Protein AF-A0A7S1BZD5-F1 (afdb_monomer)

pLDDT: mean 70.76, std 26.52, range [27.83, 98.38]

Foldseek 3Di:
DPPQFWKFFFFDPCCCVPQVKGWPPGTHGSPDPDDDDTHIDGPHPDDDDDDPPDDGTDIDGHDDFDWDKDWDQDDDDDPCRPPDDCSVPDPDPPDPPPPPDDDDPPPPPPPPPPPPPDPPPPPSPGDIDTHGDDDPDPDDPDDPDDPPPPDDDDDDDDDDDDDD

Solvent-accessible surface area (backbone atoms only — not comparable to full-atom values): 11644 Å² total; per-residue (Å²): 90,74,97,68,19,32,39,34,44,38,60,40,66,68,48,31,74,77,50,37,36,44,53,44,83,35,75,40,59,48,82,66,81,73,85,90,76,83,47,74,44,74,77,40,96,65,89,81,88,83,56,95,89,61,86,76,58,43,82,40,81,41,82,76,77,69,48,55,83,38,84,36,92,72,80,84,91,54,98,59,65,94,63,55,96,64,73,82,56,80,81,73,74,81,71,79,77,75,82,71,91,68,90,68,86,74,78,84,78,68,78,77,72,71,80,77,81,64,78,82,74,77,63,84,71,72,40,73,47,72,51,65,55,86,72,84,73,78,84,74,74,80,78,79,86,77,78,81,78,89,68,93,77,89,75,90,82,87,82,90,84,91,86,135

Structure (mmCIF, N/CA/C/O backbone):
data_AF-A0A7S1BZD5-F1
#
_entry.id   AF-A0A7S1BZD5-F1
#
loop_
_atom_site.group_PDB
_atom_site.id
_atom_site.type_symbol
_atom_site.label_atom_id
_atom_site.label_alt_id
_atom_site.label_comp_id
_atom_site.label_asym_id
_atom_site.label_entity_id
_atom_site.label_seq_id
_atom_site.pdbx_PDB_ins_code
_atom_site.Cartn_x
_atom_site.Cartn_y
_atom_site.Cartn_z
_atom_site.occupancy
_atom_site.B_iso_or_equiv
_atom_site.auth_seq_id
_atom_site.auth_comp_id
_atom_site.auth_asym_id
_atom_site.auth_atom_id
_atom_site.pdbx_PDB_model_num
ATOM 1 N N . PHE A 1 1 ? -11.129 -0.869 -13.709 1.00 78.12 1 PHE A N 1
ATOM 2 C CA . PHE A 1 1 ? -10.379 0.399 -13.608 1.00 78.12 1 PHE A CA 1
ATOM 3 C C . PHE A 1 1 ? -10.194 0.994 -15.004 1.00 78.12 1 PHE A C 1
ATOM 5 O O . PHE A 1 1 ? -10.053 0.205 -15.935 1.00 78.12 1 PHE A O 1
ATOM 12 N N . PRO A 1 2 ? -10.299 2.322 -15.203 1.00 74.00 2 PRO A N 1
ATOM 13 C CA . PRO A 1 2 ? -10.062 2.938 -16.513 1.00 74.00 2 PRO A CA 1
ATOM 14 C C . PRO A 1 2 ? -8.606 2.719 -16.959 1.00 74.00 2 PRO A C 1
ATOM 16 O O . PRO A 1 2 ? -7.718 2.634 -16.119 1.00 74.00 2 PRO A O 1
ATOM 19 N N . ASP A 1 3 ? -8.380 2.574 -18.267 1.00 73.81 3 ASP A N 1
ATOM 20 C CA . ASP A 1 3 ? -7.056 2.516 -18.916 1.00 73.81 3 ASP A CA 1
ATOM 21 C C . ASP A 1 3 ? -6.025 1.527 -18.339 1.00 73.81 3 ASP A C 1
ATOM 23 O O . ASP A 1 3 ? -4.825 1.732 -18.483 1.00 73.81 3 ASP A O 1
ATOM 27 N N . ARG A 1 4 ? -6.494 0.423 -17.742 1.00 75.81 4 ARG A N 1
ATOM 28 C CA . ARG A 1 4 ? -5.670 -0.565 -17.023 1.00 75.81 4 ARG A CA 1
ATOM 29 C C . ARG A 1 4 ? -4.955 -0.025 -15.783 1.00 75.81 4 ARG A C 1
ATOM 31 O O . ARG A 1 4 ? -4.073 -0.716 -15.313 1.00 75.81 4 ARG A O 1
ATOM 38 N N . ASP A 1 5 ? -5.339 1.108 -15.201 1.00 90.06 5 ASP A N 1
ATOM 39 C CA . ASP A 1 5 ? -4.806 1.517 -13.892 1.00 90.06 5 ASP A CA 1
ATOM 40 C C . ASP A 1 5 ? -5.078 0.439 -12.831 1.00 90.06 5 ASP A C 1
ATOM 42 O O . ASP A 1 5 ? -6.109 -0.241 -12.882 1.00 90.06 5 ASP A O 1
ATOM 46 N N . TYR A 1 6 ? -4.200 0.309 -11.837 1.00 95.00 6 TYR A N 1
ATOM 47 C CA . TYR A 1 6 ? -4.493 -0.525 -10.673 1.00 95.00 6 TYR A CA 1
ATOM 48 C C . TYR A 1 6 ? -5.113 0.329 -9.564 1.00 95.00 6 TYR A C 1
ATOM 50 O O . TYR A 1 6 ? -4.871 1.536 -9.450 1.00 95.00 6 TYR A O 1
ATOM 58 N N . GLY A 1 7 ? -5.952 -0.292 -8.741 1.00 96.88 7 GLY A N 1
ATOM 59 C CA . GLY A 1 7 ? -6.502 0.360 -7.562 1.00 96.88 7 GLY A CA 1
ATOM 60 C C . GLY A 1 7 ? -5.572 0.180 -6.376 1.00 96.88 7 GLY A C 1
ATOM 61 O O . GLY A 1 7 ? -5.335 -0.954 -5.978 1.00 96.88 7 GLY A O 1
ATOM 62 N N . ARG A 1 8 ? -5.094 1.265 -5.762 1.00 98.00 8 ARG A N 1
ATOM 63 C CA . ARG A 1 8 ? -4.390 1.199 -4.479 1.00 98.00 8 ARG A CA 1
ATOM 64 C C . ARG A 1 8 ? -5.288 1.595 -3.314 1.00 98.00 8 ARG A C 1
ATOM 66 O O . ARG A 1 8 ? -5.817 2.706 -3.277 1.00 98.00 8 ARG A O 1
ATOM 73 N N . LEU A 1 9 ? -5.428 0.711 -2.334 1.00 98.38 9 LEU A N 1
ATOM 74 C CA . LEU A 1 9 ? -6.074 0.993 -1.053 1.00 98.38 9 LEU A CA 1
ATOM 75 C C . LEU A 1 9 ? -5.100 1.717 -0.120 1.00 98.38 9 LEU A C 1
ATOM 77 O O . LEU A 1 9 ? -4.354 1.089 0.620 1.00 98.38 9 LEU A O 1
ATOM 81 N N . ALA A 1 10 ? -5.115 3.046 -0.132 1.00 98.25 10 ALA A N 1
ATOM 82 C CA . ALA A 1 10 ? -4.221 3.845 0.694 1.00 98.25 10 ALA A CA 1
ATOM 83 C C . ALA A 1 10 ? -4.778 4.067 2.115 1.00 98.25 10 ALA A C 1
ATOM 85 O O . ALA A 1 10 ? -5.994 4.232 2.307 1.00 98.25 10 ALA A O 1
ATOM 86 N N . PRO A 1 11 ? -3.912 4.159 3.139 1.00 98.12 11 PRO A N 1
ATOM 87 C CA . PRO A 1 11 ? -4.337 4.512 4.484 1.00 98.12 11 PRO A CA 1
ATOM 88 C C . PRO A 1 11 ? -4.878 5.946 4.549 1.00 98.12 11 PRO A C 1
ATOM 90 O O . PRO A 1 11 ? -4.454 6.853 3.825 1.00 98.12 11 PRO A O 1
ATOM 93 N N . ARG A 1 12 ? -5.845 6.173 5.447 1.00 97.94 12 ARG A N 1
ATOM 94 C CA . ARG A 1 12 ? -6.341 7.518 5.770 1.00 97.94 12 ARG A CA 1
ATOM 95 C C . ARG A 1 12 ? -5.491 8.101 6.892 1.00 97.94 12 ARG A C 1
ATOM 97 O O . ARG A 1 12 ? -5.489 7.559 7.995 1.00 97.94 12 ARG A O 1
ATOM 104 N N . SER A 1 13 ? -4.877 9.259 6.657 1.00 97.06 13 SER A N 1
ATOM 105 C CA . SER A 1 13 ? -3.959 9.908 7.610 1.00 97.06 13 SER A CA 1
ATOM 106 C C . SER A 1 13 ? -4.521 10.046 9.028 1.00 97.06 13 SER A C 1
ATOM 108 O O . SER A 1 13 ? -3.801 9.844 9.998 1.00 97.06 13 SER A O 1
ATOM 110 N N . GLY A 1 14 ? -5.818 10.338 9.169 1.00 95.38 14 GLY A N 1
ATOM 111 C CA . GLY A 1 14 ? -6.470 10.441 10.474 1.00 95.38 14 GLY A CA 1
ATOM 112 C C . GLY A 1 14 ? -6.484 9.130 11.265 1.00 95.38 14 GLY A C 1
ATOM 113 O O . GLY A 1 14 ? -6.247 9.167 12.468 1.00 95.38 14 GLY A O 1
ATOM 114 N N . LEU A 1 15 ? -6.732 7.992 10.606 1.00 94.75 15 LEU A N 1
ATOM 115 C CA . LEU A 1 15 ? -6.711 6.671 11.246 1.00 94.75 15 LEU A CA 1
ATOM 116 C C . LEU A 1 15 ? -5.269 6.252 11.565 1.00 94.75 15 LEU A C 1
ATOM 118 O O . LEU A 1 15 ? -5.007 5.747 12.654 1.00 94.75 15 LEU A O 1
ATOM 122 N N . THR A 1 16 ? -4.326 6.530 10.664 1.00 96.31 16 THR A N 1
ATOM 123 C CA . THR A 1 16 ? -2.902 6.244 10.888 1.00 96.31 16 THR A CA 1
ATOM 124 C C . THR A 1 16 ? -2.345 7.047 12.056 1.00 96.31 16 THR A C 1
ATOM 126 O O . THR A 1 16 ? -1.825 6.471 13.003 1.00 96.31 16 THR A O 1
ATOM 129 N N . PHE A 1 17 ? -2.520 8.368 12.059 1.00 96.25 17 PHE A N 1
ATOM 130 C CA . PHE A 1 17 ? -1.949 9.236 13.088 1.00 96.25 17 PHE A CA 1
ATOM 131 C C . PHE A 1 17 ? -2.599 9.051 14.465 1.00 96.25 17 PHE A C 1
ATOM 133 O O . PHE A 1 17 ? -1.905 9.045 15.477 1.00 96.25 17 PHE A O 1
ATOM 140 N N . LYS A 1 18 ? -3.931 8.917 14.530 1.00 94.19 18 LYS A N 1
ATOM 141 C CA . LYS A 1 18 ? -4.654 8.889 15.816 1.00 94.19 18 LYS A CA 1
ATOM 142 C C . LYS A 1 18 ? -4.793 7.492 16.404 1.00 94.19 18 LYS A C 1
ATOM 144 O O . LYS A 1 18 ? -4.881 7.355 17.620 1.00 94.19 18 LYS A O 1
ATOM 149 N N . ASN A 1 19 ? -4.889 6.475 15.552 1.00 94.75 19 ASN A N 1
ATOM 150 C CA . ASN A 1 19 ? -5.234 5.118 15.967 1.00 94.75 19 ASN A CA 1
ATOM 151 C C . ASN A 1 19 ? -4.151 4.092 15.613 1.00 94.75 19 ASN A C 1
ATOM 153 O O . ASN A 1 19 ? -4.314 2.929 15.961 1.00 94.75 19 ASN A O 1
ATOM 157 N N . ASN A 1 20 ? -3.054 4.514 14.973 1.00 96.81 20 ASN A N 1
ATOM 158 C CA . ASN A 1 20 ? -1.957 3.649 14.540 1.00 96.81 20 ASN A CA 1
ATOM 159 C C . ASN A 1 20 ? -2.430 2.497 13.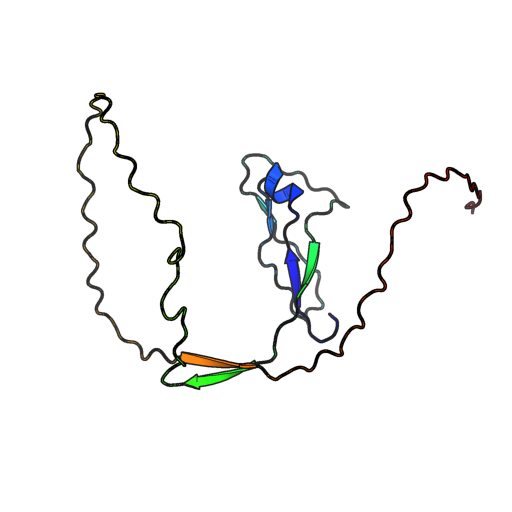635 1.00 96.81 20 ASN A C 1
ATOM 161 O O . ASN A 1 20 ? -2.038 1.339 13.795 1.00 96.81 20 ASN A O 1
ATOM 165 N N . ILE A 1 21 ? -3.330 2.839 12.709 1.00 97.88 21 ILE A N 1
ATOM 166 C CA . ILE A 1 21 ? -3.924 1.912 11.746 1.00 97.88 21 ILE A CA 1
ATOM 167 C C . ILE A 1 21 ? -3.265 2.083 10.387 1.00 97.88 21 ILE A C 1
ATOM 169 O O . ILE A 1 21 ? -3.150 3.201 9.874 1.00 97.88 21 ILE A O 1
ATOM 173 N N . ASP A 1 22 ? -2.909 0.957 9.791 1.00 98.12 22 ASP A N 1
ATOM 174 C CA . ASP A 1 22 ? -2.344 0.880 8.455 1.00 98.12 22 ASP A CA 1
ATOM 175 C C . ASP A 1 22 ? -3.192 -0.011 7.543 1.00 98.12 22 ASP A C 1
ATOM 177 O O . ASP A 1 22 ? -3.992 -0.826 8.018 1.00 98.12 22 ASP A O 1
ATOM 181 N N . VAL A 1 23 ? -3.010 0.142 6.234 1.00 98.19 23 VAL A N 1
ATOM 182 C CA . VAL A 1 23 ? -3.611 -0.725 5.217 1.00 98.19 23 VAL A CA 1
ATOM 183 C C . VAL A 1 23 ? -2.502 -1.586 4.616 1.00 98.19 23 VAL A C 1
ATOM 185 O O . VAL A 1 23 ? -1.392 -1.123 4.383 1.00 98.19 23 VAL A O 1
ATOM 188 N N . LYS A 1 24 ? -2.766 -2.878 4.426 1.00 97.25 24 LYS A N 1
ATOM 189 C CA . LYS A 1 24 ? -1.847 -3.830 3.785 1.00 97.25 24 LYS A CA 1
ATOM 190 C C . LYS A 1 24 ? -2.524 -4.473 2.580 1.00 97.25 24 LYS A C 1
ATOM 192 O O . LYS A 1 24 ? -3.734 -4.348 2.417 1.00 97.25 24 LYS A O 1
ATOM 197 N N . ALA A 1 25 ? -1.732 -5.171 1.759 1.00 97.00 25 ALA A N 1
ATOM 198 C CA . ALA A 1 25 ? -2.200 -5.797 0.519 1.00 97.00 25 ALA A CA 1
ATOM 199 C C . ALA A 1 25 ? -2.993 -4.797 -0.347 1.00 97.00 25 ALA A C 1
ATOM 201 O O . ALA A 1 25 ? -4.135 -5.035 -0.718 1.00 97.00 25 ALA A O 1
ATOM 202 N N . GLU A 1 26 ? -2.394 -3.627 -0.587 1.00 97.38 26 GLU A N 1
ATOM 203 C CA . GLU A 1 26 ? -3.114 -2.462 -1.108 1.00 97.38 26 GLU A CA 1
ATOM 204 C C . GLU A 1 26 ? -3.466 -2.559 -2.598 1.00 97.38 26 GLU A C 1
ATOM 206 O O . GLU A 1 26 ? -4.235 -1.734 -3.076 1.00 97.38 26 GLU A O 1
ATOM 211 N N . VAL A 1 27 ? -2.893 -3.511 -3.337 1.00 97.12 27 VAL A N 1
ATOM 212 C CA . VAL A 1 27 ? -3.016 -3.604 -4.798 1.00 97.12 27 VAL A CA 1
ATOM 213 C C . VAL A 1 27 ? -4.272 -4.384 -5.174 1.00 97.12 27 VAL A C 1
ATOM 215 O O . VAL A 1 27 ? -4.409 -5.556 -4.833 1.00 97.12 27 VAL A O 1
ATOM 218 N N . ILE A 1 28 ? -5.169 -3.723 -5.900 1.00 97.00 28 ILE A N 1
ATOM 219 C CA . ILE A 1 28 ? -6.310 -4.324 -6.582 1.00 97.00 28 ILE A CA 1
ATOM 220 C C . ILE A 1 28 ? -5.986 -4.344 -8.072 1.00 97.00 28 ILE A C 1
ATOM 222 O O . ILE A 1 28 ? -5.884 -3.285 -8.703 1.00 97.00 28 ILE A O 1
ATOM 226 N N . ASP A 1 29 ? -5.846 -5.547 -8.620 1.00 94.88 29 ASP A N 1
ATOM 227 C CA . ASP A 1 29 ? -5.516 -5.729 -10.027 1.00 94.88 29 ASP A CA 1
ATOM 228 C C . ASP A 1 29 ? -6.630 -5.203 -10.953 1.00 94.88 29 ASP A C 1
ATOM 230 O O . ASP A 1 29 ? -7.817 -5.268 -10.601 1.00 94.88 29 ASP A O 1
ATOM 234 N N . PRO A 1 30 ? -6.283 -4.693 -12.154 1.00 93.12 30 PRO A N 1
ATOM 235 C CA . PRO A 1 30 ? -7.247 -4.106 -13.080 1.00 93.12 30 PRO A CA 1
ATOM 236 C C . PRO A 1 30 ? -8.409 -5.029 -13.487 1.00 93.12 30 PRO A C 1
ATOM 238 O O . PRO A 1 30 ? -9.499 -4.540 -13.808 1.00 93.12 30 PRO A O 1
ATOM 241 N N . ASP A 1 31 ? -8.161 -6.340 -13.505 1.00 92.19 31 ASP A N 1
ATOM 242 C CA . ASP A 1 31 ? -9.066 -7.416 -13.919 1.00 92.19 31 ASP A CA 1
ATOM 243 C C . ASP A 1 31 ? -9.751 -8.138 -12.742 1.00 92.19 31 ASP A C 1
ATOM 245 O O . ASP A 1 31 ? -10.577 -9.033 -12.953 1.00 92.19 31 ASP A O 1
ATOM 249 N N . TYR A 1 32 ? -9.486 -7.719 -11.501 1.00 95.19 32 TYR A N 1
ATOM 25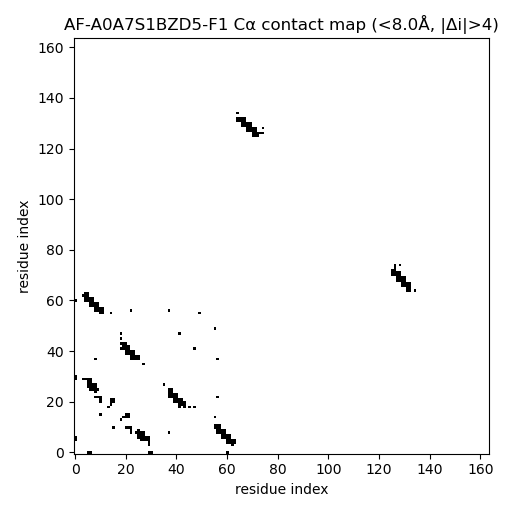0 C CA . TYR A 1 32 ? -10.159 -8.265 -10.330 1.00 95.19 32 TYR A CA 1
ATOM 251 C C . TYR A 1 32 ? -11.639 -7.854 -10.295 1.00 95.19 32 TYR A C 1
ATOM 253 O O . TYR A 1 32 ? -11.982 -6.675 -10.205 1.00 95.19 32 TYR A O 1
ATOM 261 N N . CYS A 1 33 ? -12.531 -8.848 -10.331 1.00 95.31 33 CYS A N 1
ATOM 262 C CA . CYS A 1 33 ? -13.989 -8.653 -10.320 1.00 95.31 33 CYS A CA 1
ATOM 263 C C . CYS A 1 33 ? -14.670 -9.148 -9.030 1.00 95.31 33 CYS A C 1
ATOM 265 O O . CYS A 1 33 ? -15.898 -9.188 -8.957 1.00 95.31 33 CYS A O 1
ATOM 267 N N . GLY A 1 34 ? -13.888 -9.585 -8.040 1.00 97.06 34 GLY A N 1
ATOM 268 C CA . GLY A 1 34 ? -14.402 -10.065 -6.759 1.00 97.06 34 GLY A CA 1
ATOM 269 C C . GLY A 1 34 ? -14.747 -8.938 -5.782 1.00 97.06 34 GLY A C 1
ATOM 270 O O . GLY A 1 34 ? -14.685 -7.750 -6.101 1.00 97.06 34 GLY A O 1
ATOM 271 N N . GLU A 1 35 ? -15.102 -9.323 -4.558 1.00 97.81 35 GLU A N 1
ATOM 272 C CA . GLU A 1 35 ? -15.321 -8.376 -3.466 1.00 97.81 35 GLU A CA 1
ATOM 273 C C . GLU A 1 35 ? -14.003 -7.716 -3.042 1.00 97.81 35 GLU A C 1
ATOM 275 O O . GLU A 1 35 ? -13.014 -8.386 -2.759 1.00 97.81 35 GLU A O 1
ATOM 280 N N . ILE A 1 36 ? -13.992 -6.386 -2.951 1.00 97.38 36 ILE A N 1
ATOM 281 C CA . ILE A 1 36 ? -12.823 -5.649 -2.470 1.00 97.38 36 ILE A CA 1
ATOM 282 C C . ILE A 1 36 ? -12.764 -5.753 -0.944 1.00 97.38 36 ILE A C 1
ATOM 284 O O . ILE A 1 36 ? -13.564 -5.140 -0.235 1.00 97.38 36 ILE A O 1
ATOM 288 N N . LEU A 1 37 ? -11.777 -6.493 -0.442 1.00 96.94 37 LEU A N 1
ATOM 289 C CA . LEU A 1 37 ? -11.496 -6.625 0.984 1.00 96.94 37 LEU A CA 1
ATOM 290 C C . LEU A 1 37 ? -10.357 -5.686 1.397 1.00 96.94 37 LEU A C 1
ATOM 292 O O . LEU A 1 37 ? -9.351 -5.564 0.703 1.00 96.94 37 LEU A O 1
ATOM 296 N N . VAL A 1 38 ? -10.499 -5.035 2.553 1.00 97.94 38 VAL A N 1
ATOM 297 C CA . VAL A 1 38 ? -9.484 -4.122 3.100 1.00 97.94 38 VAL A CA 1
ATOM 298 C C . VAL A 1 38 ? -8.742 -4.814 4.238 1.00 97.94 38 VAL A C 1
ATOM 300 O O . VAL A 1 38 ? -9.341 -5.136 5.265 1.00 97.94 38 VAL A O 1
ATOM 303 N N . THR A 1 39 ? -7.428 -5.000 4.092 1.00 97.69 39 THR A N 1
ATOM 304 C CA . THR A 1 39 ? -6.593 -5.577 5.156 1.00 97.69 39 THR A CA 1
ATOM 305 C C . THR A 1 39 ? -6.103 -4.471 6.083 1.00 97.69 39 THR A C 1
ATOM 307 O O . THR A 1 39 ? -5.145 -3.767 5.769 1.00 97.69 39 THR A O 1
ATOM 310 N N . LEU A 1 40 ? -6.766 -4.306 7.228 1.00 97.81 40 LEU A N 1
ATOM 311 C CA . LEU A 1 40 ? -6.372 -3.330 8.244 1.00 97.81 40 LEU A CA 1
ATOM 312 C C . LEU A 1 40 ? -5.405 -3.945 9.250 1.00 97.81 40 LEU A C 1
ATOM 314 O O . LEU A 1 40 ? -5.681 -5.003 9.816 1.00 97.81 40 LEU A O 1
ATOM 318 N N . HIS A 1 41 ? -4.311 -3.242 9.528 1.00 97.75 41 HIS A N 1
ATOM 319 C CA . HIS A 1 41 ? -3.367 -3.616 10.57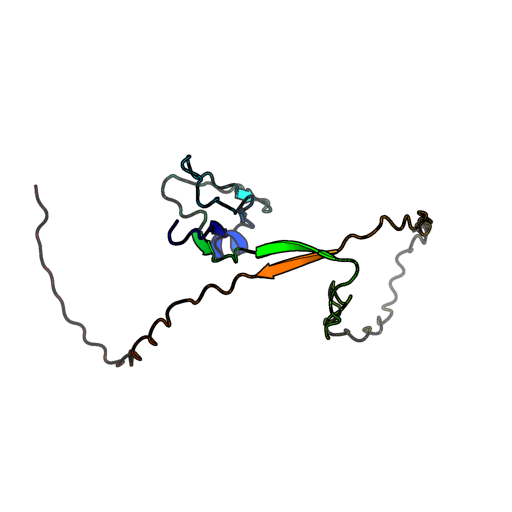2 1.00 97.75 41 HIS A CA 1
ATOM 320 C C . HIS A 1 41 ? -3.408 -2.587 11.701 1.00 97.75 41 HIS A C 1
ATOM 322 O O . HIS A 1 41 ? -3.196 -1.397 11.475 1.00 97.75 41 HIS A O 1
ATOM 328 N N . ASN A 1 42 ? -3.699 -3.047 12.918 1.00 97.31 42 ASN A N 1
ATOM 329 C CA . ASN A 1 42 ? -3.689 -2.217 14.115 1.00 97.31 42 ASN A CA 1
ATOM 330 C C . ASN A 1 42 ? -2.358 -2.379 14.856 1.00 97.31 42 ASN A C 1
ATOM 332 O O . ASN A 1 42 ? -2.136 -3.393 15.512 1.00 97.31 42 ASN A O 1
ATOM 336 N N . PHE A 1 43 ? -1.493 -1.372 14.759 1.00 96.88 43 PHE A N 1
ATOM 337 C CA . PHE A 1 43 ? -0.248 -1.290 15.526 1.00 96.88 43 PHE A CA 1
ATOM 338 C C . PHE A 1 43 ? -0.433 -0.548 16.860 1.00 96.88 43 PHE A C 1
ATOM 340 O O . PHE A 1 43 ? 0.522 -0.338 17.609 1.00 96.88 43 PHE A O 1
ATOM 347 N N . GLY A 1 44 ? -1.643 -0.063 17.139 1.00 93.00 44 GLY A N 1
ATOM 348 C CA . GLY A 1 44 ? -1.995 0.590 18.387 1.00 93.00 44 GLY A CA 1
ATOM 349 C C . GLY A 1 44 ? -2.245 -0.415 19.506 1.00 93.00 44 GLY A C 1
ATOM 350 O O . GLY A 1 44 ? -2.468 -1.602 19.288 1.00 93.00 44 GLY A O 1
ATOM 351 N N . THR A 1 45 ? -2.256 0.084 20.736 1.00 94.19 45 THR A N 1
ATOM 352 C CA . THR A 1 45 ? -2.607 -0.709 21.924 1.00 94.19 45 THR A CA 1
ATOM 353 C C . THR A 1 45 ? -4.113 -0.746 22.191 1.00 94.19 45 THR A C 1
ATOM 355 O O . THR A 1 45 ? -4.578 -1.532 23.012 1.00 94.19 45 THR A O 1
ATOM 358 N N . ASN A 1 46 ? -4.883 0.101 21.506 1.00 92.56 46 ASN A N 1
ATOM 359 C CA . ASN A 1 46 ? -6.320 0.242 21.705 1.00 92.56 46 ASN A CA 1
ATOM 360 C C . ASN A 1 46 ? -7.102 -0.560 20.661 1.00 92.56 46 ASN A C 1
ATOM 362 O O . ASN A 1 46 ? -6.728 -0.614 19.488 1.00 92.56 46 ASN A O 1
ATOM 366 N N . ILE A 1 47 ? -8.241 -1.117 21.072 1.00 93.44 47 ILE A N 1
ATOM 367 C CA . ILE A 1 47 ? -9.197 -1.745 20.154 1.00 93.44 47 ILE A CA 1
ATOM 368 C C . ILE A 1 47 ? -9.839 -0.659 19.284 1.00 93.44 47 ILE A C 1
ATOM 370 O O . ILE A 1 47 ? -10.395 0.314 19.799 1.00 93.44 47 ILE A O 1
ATOM 374 N N . LEU A 1 48 ? -9.799 -0.844 17.964 1.00 93.00 48 LEU A N 1
ATOM 375 C CA . LEU A 1 48 ? -10.542 -0.019 17.018 1.00 93.00 48 LEU A CA 1
ATOM 376 C C . LEU A 1 48 ? -11.890 -0.677 16.705 1.00 93.00 48 LEU A C 1
ATOM 378 O O . LEU A 1 48 ? -11.942 -1.733 16.080 1.00 93.00 48 LEU A O 1
ATOM 382 N N . ASN A 1 49 ? -12.983 -0.023 17.093 1.00 94.88 49 ASN A N 1
ATOM 383 C CA . ASN A 1 49 ? -14.331 -0.452 16.728 1.00 94.88 49 ASN A CA 1
AT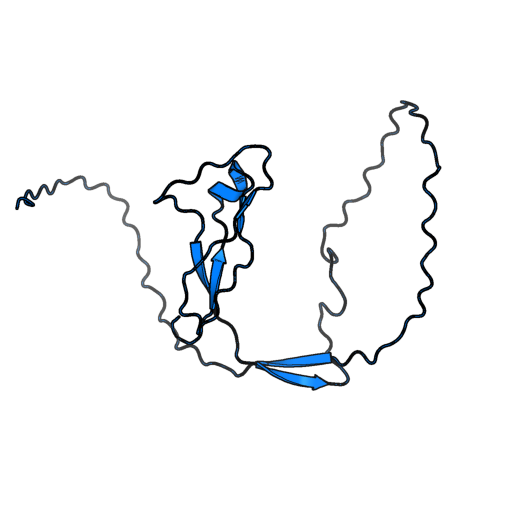OM 384 C C . ASN A 1 49 ? -14.730 0.177 15.390 1.00 94.88 49 ASN A C 1
ATOM 386 O O . ASN A 1 49 ? -14.956 1.384 15.328 1.00 94.88 49 ASN A O 1
ATOM 390 N N . ILE A 1 50 ? -14.838 -0.643 14.345 1.00 95.19 50 ILE A N 1
ATOM 391 C CA . ILE A 1 50 ? -15.295 -0.232 13.012 1.00 95.19 50 ILE A CA 1
ATOM 392 C C . ILE A 1 50 ? -16.762 -0.613 12.856 1.00 95.19 50 ILE A C 1
ATOM 394 O O . ILE A 1 50 ? -17.158 -1.740 13.158 1.00 95.19 50 ILE A O 1
ATOM 398 N N . LYS A 1 51 ? -17.572 0.318 12.361 1.00 97.12 51 LYS A N 1
ATOM 399 C CA . LYS A 1 51 ? -18.989 0.108 12.069 1.00 97.12 51 LYS A CA 1
ATOM 400 C C . LYS A 1 51 ? -19.246 0.191 10.570 1.00 97.12 51 LYS A C 1
ATOM 402 O O . LYS A 1 51 ? -18.503 0.813 9.812 1.00 97.12 51 LYS A O 1
ATOM 407 N N . LYS A 1 52 ? -20.353 -0.412 10.134 1.00 97.50 52 LYS A N 1
ATOM 408 C CA . LYS A 1 52 ? -20.837 -0.257 8.759 1.00 97.50 52 LYS A CA 1
ATOM 409 C C . LYS A 1 52 ? -21.009 1.234 8.441 1.00 97.50 52 LYS A C 1
ATOM 411 O O . LYS A 1 52 ? -21.690 1.941 9.177 1.00 97.50 52 LYS A O 1
ATOM 416 N N . GLY A 1 53 ? -20.417 1.674 7.333 1.00 97.00 53 GLY A N 1
ATOM 417 C CA . GLY A 1 53 ? -20.428 3.072 6.889 1.00 97.00 53 GLY A CA 1
ATOM 418 C C . GLY A 1 53 ? -19.186 3.876 7.287 1.00 97.00 53 GLY A C 1
ATOM 419 O O . GLY A 1 53 ? -18.978 4.961 6.742 1.00 97.00 53 GLY A O 1
ATOM 420 N N . ASP A 1 54 ? -18.327 3.353 8.168 1.00 97.75 54 ASP A N 1
ATOM 421 C CA . ASP A 1 54 ? -17.066 4.016 8.491 1.00 97.75 54 ASP A CA 1
ATOM 422 C C . ASP A 1 54 ? -16.119 4.010 7.286 1.00 97.75 54 ASP A C 1
ATOM 424 O O . ASP A 1 54 ? -15.907 3.005 6.607 1.00 97.75 54 ASP A O 1
ATOM 428 N N . ARG A 1 55 ? -15.495 5.161 7.033 1.00 97.94 55 ARG A N 1
ATOM 429 C CA . ARG A 1 55 ? -14.473 5.302 5.990 1.00 97.94 55 ARG A CA 1
ATOM 430 C C . ARG A 1 55 ? -13.132 4.795 6.523 1.00 97.94 55 ARG A C 1
ATOM 432 O O . ARG A 1 55 ? -12.464 5.523 7.260 1.00 97.94 55 ARG A O 1
ATOM 439 N N . ILE A 1 56 ? -12.730 3.587 6.140 1.00 97.75 56 ILE A N 1
ATOM 440 C CA . ILE A 1 56 ? -11.540 2.903 6.687 1.00 97.75 56 ILE A CA 1
ATOM 441 C C . ILE A 1 56 ? -10.279 2.998 5.812 1.00 97.75 56 ILE A C 1
ATOM 443 O O . ILE A 1 56 ? -9.169 2.921 6.322 1.00 97.75 56 ILE A O 1
ATOM 447 N N . THR A 1 57 ? -10.437 3.239 4.514 1.00 98.38 57 THR A N 1
ATOM 448 C CA . THR A 1 57 ? -9.354 3.400 3.529 1.00 98.38 57 THR A CA 1
ATOM 449 C C . THR A 1 57 ? -9.794 4.410 2.462 1.00 98.38 57 THR A C 1
ATOM 451 O O . THR A 1 57 ? -10.904 4.951 2.540 1.00 98.38 57 THR A O 1
ATOM 454 N N . GLN A 1 58 ? -8.930 4.703 1.497 1.00 98.38 58 GLN A N 1
ATOM 455 C CA . GLN A 1 58 ? -9.256 5.466 0.297 1.00 98.38 58 GLN A CA 1
ATOM 456 C C . GLN A 1 58 ? -8.661 4.770 -0.930 1.00 98.38 58 GLN A C 1
ATOM 458 O O . GLN A 1 58 ? -7.511 4.345 -0.901 1.00 98.38 58 GLN A O 1
ATOM 463 N N . LEU A 1 59 ? -9.448 4.661 -1.998 1.00 97.75 59 LEU A N 1
ATOM 464 C CA . LEU A 1 59 ? -8.999 4.093 -3.264 1.00 97.75 59 LEU A CA 1
ATOM 465 C C . LEU A 1 59 ? -8.301 5.176 -4.092 1.00 97.75 59 LEU A C 1
ATOM 467 O O . LEU A 1 59 ? -8.885 6.229 -4.349 1.00 97.75 59 LEU A O 1
ATOM 471 N N . ILE A 1 60 ? -7.074 4.904 -4.520 1.00 97.44 60 ILE A N 1
ATOM 472 C CA . ILE A 1 60 ? -6.300 5.730 -5.446 1.00 97.44 60 ILE A CA 1
ATOM 473 C C . ILE A 1 60 ? -6.157 4.948 -6.747 1.00 97.44 60 ILE A C 1
ATOM 475 O O . ILE A 1 60 ? -5.820 3.770 -6.722 1.00 97.44 60 ILE A O 1
ATOM 479 N N . LEU A 1 61 ? -6.429 5.594 -7.877 1.00 95.62 61 LEU A N 1
ATOM 480 C CA . LEU A 1 61 ? -6.145 5.020 -9.188 1.00 95.62 61 LEU A CA 1
ATOM 481 C C . LEU A 1 61 ? -4.699 5.336 -9.536 1.00 95.62 61 LEU A C 1
ATOM 483 O O . LEU A 1 61 ? -4.347 6.506 -9.709 1.00 95.62 61 LEU A O 1
ATOM 487 N N . GLU A 1 62 ? -3.864 4.307 -9.568 1.00 95.19 62 GLU A N 1
ATOM 488 C CA . GLU A 1 62 ? -2.448 4.462 -9.849 1.00 95.19 62 GLU A CA 1
ATOM 489 C C . GLU A 1 62 ? -2.117 4.001 -11.259 1.00 95.19 62 GLU A C 1
ATOM 491 O O . GLU A 1 62 ? -2.372 2.861 -11.656 1.00 95.19 62 GLU A O 1
ATOM 496 N N . LYS A 1 63 ? -1.500 4.922 -12.001 1.00 92.38 63 LYS A N 1
ATOM 497 C CA . LYS A 1 63 ? -0.953 4.637 -13.318 1.00 92.38 63 LYS A CA 1
ATOM 498 C C . LYS A 1 63 ? 0.307 3.804 -13.173 1.00 92.38 63 LYS A C 1
ATOM 500 O O . LYS A 1 63 ? 1.193 4.150 -12.390 1.00 92.38 63 LYS A O 1
ATOM 505 N N . PHE A 1 64 ? 0.428 2.776 -13.997 1.00 87.31 64 PHE A N 1
ATOM 506 C CA . PHE A 1 64 ? 1.672 2.041 -14.174 1.00 87.31 64 PHE A CA 1
ATOM 507 C C . PHE A 1 64 ? 2.034 1.959 -15.653 1.00 87.31 64 PHE A C 1
ATOM 509 O O . PHE A 1 64 ? 1.190 2.129 -16.529 1.00 87.31 64 PHE A O 1
ATOM 516 N N . GLY A 1 65 ? 3.322 1.764 -15.925 1.00 84.94 65 GLY A N 1
ATOM 517 C CA . GLY A 1 65 ? 3.810 1.577 -17.284 1.00 84.94 65 GLY A CA 1
ATOM 518 C C . GLY A 1 65 ? 3.769 0.107 -17.679 1.00 84.94 65 GLY A C 1
ATOM 519 O O . GLY A 1 65 ? 4.249 -0.740 -16.927 1.00 84.94 65 GLY A O 1
ATOM 520 N N . ASP A 1 66 ? 3.282 -0.175 -18.886 1.00 81.19 66 ASP A N 1
ATOM 521 C CA . ASP A 1 66 ? 3.520 -1.457 -19.548 1.00 81.19 66 ASP A CA 1
ATOM 522 C C . ASP A 1 66 ? 4.982 -1.482 -20.028 1.00 81.19 66 ASP A C 1
ATOM 524 O O . ASP A 1 66 ? 5.367 -0.781 -20.973 1.00 81.19 66 ASP A O 1
ATOM 528 N N . ALA A 1 67 ? 5.820 -2.258 -19.340 1.00 87.00 67 ALA A N 1
ATOM 529 C CA . ALA A 1 67 ? 7.228 -2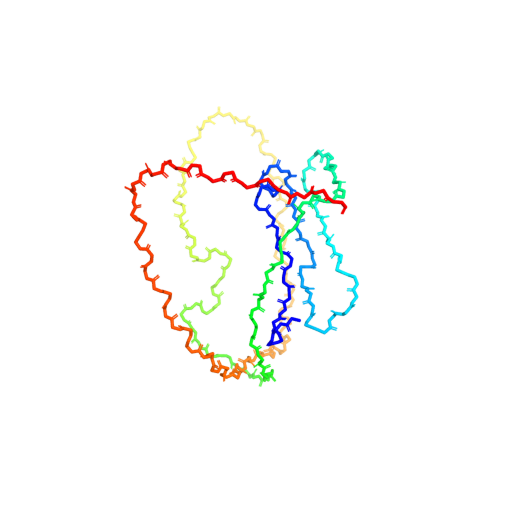.427 -19.678 1.00 87.00 67 ALA A CA 1
ATOM 530 C C . ALA A 1 67 ? 7.537 -3.883 -20.025 1.00 87.00 67 ALA A C 1
ATOM 532 O O . ALA A 1 67 ? 7.147 -4.801 -19.303 1.00 87.00 67 ALA A O 1
ATOM 533 N N . ASP A 1 68 ? 8.283 -4.084 -21.111 1.00 91.12 68 ASP A N 1
ATOM 534 C CA . ASP A 1 68 ? 8.821 -5.402 -21.434 1.00 91.12 68 ASP A CA 1
ATOM 535 C C . ASP A 1 68 ? 10.075 -5.645 -20.575 1.00 91.12 68 ASP A C 1
ATOM 537 O O . ASP A 1 68 ? 10.947 -4.778 -20.449 1.00 91.12 68 ASP A O 1
ATOM 541 N N . ILE A 1 69 ? 10.147 -6.833 -19.974 1.00 92.44 69 ILE A N 1
ATOM 542 C CA . ILE A 1 69 ? 11.279 -7.300 -19.167 1.00 92.44 69 ILE A CA 1
ATOM 543 C C . ILE A 1 69 ? 12.375 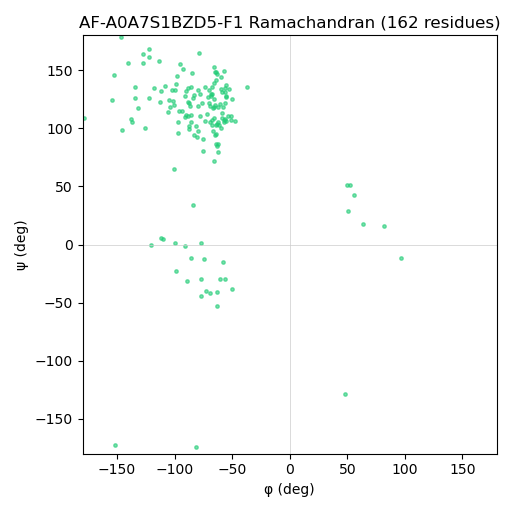-7.789 -20.116 1.00 92.44 69 ILE A C 1
ATOM 545 O O . ILE A 1 69 ? 12.158 -8.739 -20.872 1.00 92.44 69 ILE A O 1
ATOM 549 N N . LYS A 1 70 ? 13.559 -7.166 -20.064 1.00 93.00 70 LYS A N 1
ATOM 550 C CA . LYS A 1 70 ? 14.725 -7.576 -20.855 1.00 93.00 70 LYS A CA 1
ATOM 551 C C . LYS A 1 70 ? 15.917 -7.901 -19.963 1.00 93.00 70 LYS A C 1
ATOM 553 O O . LYS A 1 70 ? 16.366 -7.077 -19.173 1.00 93.00 70 LYS A O 1
ATOM 558 N N . GLU A 1 71 ? 16.457 -9.098 -20.145 1.00 95.00 71 GLU A N 1
ATOM 559 C CA . GLU A 1 71 ? 17.682 -9.532 -19.484 1.00 95.00 71 GLU A CA 1
ATOM 560 C C . GLU A 1 71 ? 18.914 -8.796 -20.036 1.00 95.00 71 GLU A C 1
ATOM 562 O O . GLU A 1 71 ? 19.080 -8.695 -21.256 1.00 95.00 71 GLU A O 1
ATOM 567 N N . THR A 1 72 ? 19.792 -8.292 -19.163 1.00 94.19 72 THR A N 1
ATOM 568 C CA . THR A 1 72 ? 21.059 -7.655 -19.554 1.00 94.19 72 THR A CA 1
ATOM 569 C C . THR A 1 72 ? 22.208 -8.013 -18.611 1.00 94.19 72 THR A C 1
ATOM 571 O O . THR A 1 72 ? 22.015 -8.355 -17.444 1.00 94.19 72 THR A O 1
ATOM 574 N N . ILE A 1 73 ? 23.432 -7.906 -19.132 1.00 95.94 73 ILE A N 1
ATOM 575 C CA . ILE A 1 73 ? 24.676 -8.138 -18.387 1.00 95.94 73 ILE A CA 1
ATOM 576 C C . ILE A 1 73 ? 25.001 -6.934 -17.485 1.00 95.94 73 ILE A C 1
ATOM 578 O O . ILE A 1 73 ? 25.620 -7.099 -16.437 1.00 95.94 73 ILE A O 1
ATOM 582 N N . GLN A 1 74 ? 24.591 -5.720 -17.875 1.00 93.75 74 GLN A N 1
ATOM 583 C CA . GLN A 1 74 ? 24.895 -4.490 -17.142 1.00 93.75 74 GLN A CA 1
ATOM 584 C C . GLN A 1 74 ? 23.823 -3.411 -17.367 1.00 93.75 74 GLN A C 1
ATOM 586 O O . GLN A 1 74 ? 23.260 -3.308 -18.458 1.00 93.75 74 GLN A O 1
ATOM 591 N N . LEU A 1 75 ? 23.570 -2.600 -16.333 1.00 94.56 75 LEU A N 1
ATOM 592 C CA . LEU A 1 75 ? 22.729 -1.399 -16.389 1.00 94.56 75 LEU A CA 1
ATOM 593 C C . LEU A 1 75 ? 23.579 -0.138 -16.615 1.00 94.56 75 LEU A C 1
ATOM 595 O O . LEU A 1 75 ? 24.753 -0.090 -16.245 1.00 94.56 75 LEU A O 1
ATOM 599 N N . ASN A 1 76 ? 22.978 0.907 -17.184 1.00 93.31 76 ASN A N 1
ATOM 600 C CA . ASN A 1 76 ? 23.645 2.199 -17.366 1.00 93.31 76 ASN A CA 1
ATOM 601 C C . ASN A 1 76 ? 23.962 2.863 -16.015 1.00 93.31 76 ASN A C 1
ATOM 603 O O . ASN A 1 76 ? 23.125 2.876 -15.112 1.00 93.31 76 ASN A O 1
ATOM 607 N N . ALA A 1 77 ? 25.145 3.473 -15.899 1.00 94.69 77 ALA A N 1
ATOM 608 C CA . ALA A 1 77 ? 25.527 4.222 -14.705 1.00 94.69 77 ALA A CA 1
ATOM 609 C C . ALA A 1 77 ? 24.616 5.446 -14.500 1.00 94.69 77 ALA A C 1
ATOM 611 O O . ALA A 1 77 ? 24.253 6.141 -15.453 1.00 94.69 77 ALA A O 1
ATOM 612 N N . THR A 1 78 ? 24.280 5.742 -13.243 1.00 96.19 78 THR A N 1
ATOM 613 C CA . THR A 1 78 ? 23.508 6.935 -12.858 1.00 96.19 78 THR A CA 1
ATOM 614 C C . THR A 1 78 ? 24.239 7.711 -11.765 1.00 96.19 78 THR A C 1
ATOM 616 O O . THR A 1 78 ? 25.123 7.181 -11.106 1.00 96.19 78 THR A O 1
ATOM 619 N N . GLN A 1 79 ? 23.862 8.970 -11.515 1.00 95.12 79 GLN A N 1
ATOM 620 C CA . GLN A 1 79 ? 24.438 9.741 -10.400 1.00 95.12 79 GLN A CA 1
ATOM 621 C C . GLN A 1 79 ? 24.167 9.090 -9.024 1.00 95.12 79 GLN A C 1
ATOM 623 O O . GLN A 1 79 ? 24.954 9.261 -8.082 1.00 95.12 79 GLN A O 1
ATOM 628 N N . ARG A 1 80 ? 23.038 8.371 -8.907 1.00 94.44 80 ARG A N 1
ATOM 629 C CA . ARG A 1 80 ? 22.646 7.648 -7.692 1.00 94.44 80 ARG A CA 1
ATOM 630 C C . ARG A 1 80 ? 23.421 6.338 -7.537 1.00 94.44 80 ARG A C 1
ATOM 632 O O . ARG A 1 80 ? 23.914 6.096 -6.446 1.00 94.44 80 ARG A O 1
ATOM 639 N N . ASP A 1 81 ? 23.560 5.570 -8.612 1.00 94.12 81 ASP A N 1
ATOM 640 C CA . ASP A 1 81 ? 24.270 4.284 -8.656 1.00 94.12 81 ASP A CA 1
ATOM 641 C C . ASP A 1 81 ? 23.862 3.337 -7.503 1.00 94.12 81 ASP A C 1
ATOM 643 O O . ASP A 1 81 ? 22.668 3.151 -7.262 1.00 94.12 81 ASP A O 1
ATOM 647 N N . ASP A 1 82 ? 24.819 2.789 -6.752 1.00 93.06 82 ASP A N 1
ATOM 648 C CA . ASP A 1 82 ? 24.624 1.876 -5.618 1.00 93.06 82 ASP A CA 1
ATOM 649 C C . ASP A 1 82 ? 24.179 2.559 -4.305 1.00 93.06 82 ASP A C 1
ATOM 651 O O . ASP A 1 82 ? 23.983 1.899 -3.280 1.00 93.06 82 ASP A O 1
ATOM 655 N N . LYS A 1 83 ? 23.978 3.883 -4.309 1.00 93.00 83 LYS A N 1
ATOM 656 C CA . LYS A 1 83 ? 23.636 4.657 -3.107 1.00 93.00 83 LYS A CA 1
ATOM 657 C C . LYS A 1 83 ? 22.165 4.469 -2.709 1.00 93.00 83 LYS A C 1
ATOM 659 O O . LYS A 1 83 ? 21.228 4.818 -3.441 1.00 93.00 83 LYS A O 1
ATOM 664 N N . GLY A 1 84 ? 21.945 3.999 -1.482 1.00 91.62 84 GLY A N 1
ATOM 665 C CA . GLY A 1 84 ? 20.626 3.806 -0.873 1.00 91.62 84 GLY A CA 1
ATOM 666 C C . GLY A 1 84 ? 20.658 3.935 0.652 1.00 91.62 84 GLY A C 1
ATOM 667 O O . GLY A 1 84 ? 21.675 4.314 1.219 1.00 91.62 84 GLY A O 1
ATOM 668 N N . PHE A 1 85 ? 19.538 3.625 1.315 1.00 90.56 85 PHE A N 1
ATOM 669 C CA . PHE A 1 85 ? 19.455 3.490 2.782 1.00 90.56 85 PHE A CA 1
ATOM 670 C C . PHE A 1 85 ? 20.005 4.685 3.584 1.00 90.56 85 PHE A C 1
ATOM 672 O O . PHE A 1 85 ? 20.837 4.518 4.469 1.00 90.56 85 PHE A O 1
ATOM 679 N N . GLY A 1 86 ? 19.553 5.899 3.264 1.00 90.38 86 GLY A N 1
ATOM 680 C CA . GLY A 1 86 ? 20.001 7.103 3.975 1.00 90.38 86 GLY A CA 1
ATOM 681 C C . GLY A 1 86 ? 21.342 7.662 3.489 1.00 90.38 86 GLY A C 1
ATOM 682 O O . GLY A 1 86 ? 21.938 8.511 4.140 1.00 90.38 86 GLY A O 1
ATOM 683 N N . SER A 1 87 ? 21.822 7.260 2.306 1.00 89.44 87 SER A N 1
ATOM 684 C CA . SER A 1 87 ? 23.042 7.807 1.683 1.00 89.44 87 SER A CA 1
ATOM 685 C C . SER A 1 87 ? 23.025 9.326 1.447 1.00 89.44 87 SER A C 1
ATOM 687 O O . SER A 1 87 ? 24.055 9.913 1.125 1.00 89.44 87 SER A O 1
ATOM 689 N N . THR A 1 88 ? 21.849 9.949 1.524 1.00 89.81 88 THR A N 1
ATOM 690 C CA . THR A 1 88 ? 21.636 11.398 1.390 1.00 89.81 88 THR A CA 1
ATOM 691 C C . THR A 1 88 ? 21.232 12.055 2.705 1.00 89.81 88 THR A C 1
ATOM 693 O O . THR A 1 88 ? 20.878 13.234 2.704 1.00 89.81 88 THR A O 1
ATOM 696 N N . ASP A 1 89 ? 21.220 11.302 3.805 1.00 90.00 89 ASP A N 1
ATOM 697 C CA . ASP A 1 89 ? 20.834 11.837 5.099 1.00 90.00 89 ASP A CA 1
ATOM 698 C C . ASP A 1 89 ? 21.852 12.875 5.560 1.00 90.00 89 ASP A C 1
ATOM 700 O O . ASP A 1 89 ? 23.034 12.863 5.205 1.00 90.00 89 ASP A O 1
ATOM 704 N N . ILE A 1 90 ? 21.367 13.804 6.374 1.00 80.88 90 ILE A N 1
ATOM 705 C CA . ILE A 1 90 ? 22.215 14.804 7.000 1.00 80.88 90 ILE A CA 1
ATOM 706 C C . ILE A 1 90 ? 23.136 14.052 7.958 1.00 80.88 90 ILE A C 1
ATOM 708 O O . ILE A 1 90 ? 22.665 13.437 8.915 1.00 80.88 90 ILE A O 1
ATOM 712 N N . SER A 1 91 ? 24.449 14.113 7.724 1.00 71.81 91 SER A N 1
ATOM 713 C CA . SER A 1 91 ? 25.427 13.670 8.711 1.00 71.81 91 SER A CA 1
ATOM 714 C C . SER A 1 91 ? 25.228 14.517 9.963 1.00 71.81 91 SER A C 1
ATOM 716 O O . SER A 1 91 ? 25.639 15.679 10.005 1.00 71.81 91 SER A O 1
ATOM 718 N N . VAL A 1 92 ? 24.550 13.974 10.970 1.00 67.69 92 VAL A N 1
ATOM 719 C CA . VAL A 1 92 ? 24.456 14.645 12.261 1.00 67.69 92 VAL A CA 1
ATOM 720 C C . VAL A 1 92 ? 25.876 14.626 12.832 1.00 67.69 92 VAL A C 1
ATOM 722 O O . VAL A 1 92 ? 26.424 13.533 13.008 1.00 67.69 92 VAL A O 1
ATOM 725 N N . PRO A 1 93 ? 26.530 15.783 13.0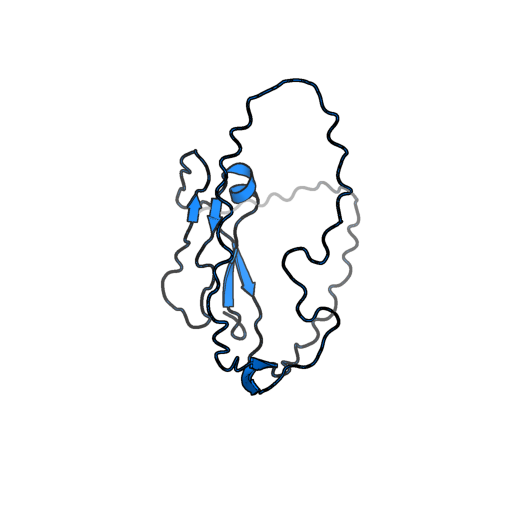65 1.00 61.09 93 PRO A N 1
ATOM 726 C CA . PRO A 1 93 ? 27.826 15.786 13.725 1.00 61.09 93 PRO A CA 1
ATOM 727 C C . PRO A 1 93 ? 27.655 15.071 15.061 1.00 61.09 93 PRO A C 1
ATOM 729 O O . PRO A 1 93 ? 26.692 15.342 15.781 1.00 61.09 93 PRO A O 1
ATOM 732 N N . ALA A 1 94 ? 28.549 14.127 15.363 1.00 59.12 94 ALA A N 1
ATOM 733 C CA . ALA A 1 94 ? 28.528 13.420 16.633 1.00 59.12 94 ALA A CA 1
ATOM 734 C C . ALA A 1 94 ? 28.469 14.464 17.754 1.00 59.12 94 ALA A C 1
ATOM 736 O O . ALA A 1 94 ? 29.415 15.229 17.945 1.00 59.12 94 ALA A O 1
ATOM 737 N N . ILE A 1 95 ? 27.334 14.539 18.452 1.00 54.62 95 ILE A N 1
ATOM 738 C CA . ILE A 1 95 ? 27.226 15.371 19.644 1.00 54.62 95 ILE A CA 1
ATOM 739 C C . ILE A 1 95 ? 28.276 14.804 20.602 1.00 54.62 95 ILE A C 1
ATOM 741 O O . ILE A 1 95 ? 28.204 13.606 20.899 1.00 54.62 95 ILE A O 1
ATOM 745 N N . PRO A 1 96 ? 29.271 15.590 21.060 1.00 50.38 96 PRO A N 1
ATOM 746 C CA . PRO A 1 96 ? 30.168 15.113 22.094 1.00 50.38 96 PRO A CA 1
ATOM 747 C C . PRO A 1 96 ? 29.286 14.768 23.286 1.00 50.38 96 PRO A C 1
ATOM 749 O O . PRO A 1 96 ? 28.628 15.640 23.854 1.00 50.38 96 PRO A O 1
ATOM 752 N N . VAL A 1 97 ? 29.208 13.478 23.614 1.00 51.25 97 VAL A N 1
ATOM 753 C CA . VAL A 1 97 ? 28.559 13.018 24.835 1.00 51.25 97 VAL A CA 1
ATOM 754 C C . VAL A 1 97 ? 29.278 13.743 25.963 1.00 51.25 97 VAL A C 1
ATOM 756 O O . VAL A 1 97 ? 30.427 13.430 26.274 1.00 51.25 97 VAL A O 1
ATOM 759 N N . LEU A 1 98 ? 28.634 14.755 26.547 1.00 46.75 98 LEU A N 1
ATOM 760 C CA . LEU A 1 98 ? 29.054 15.269 27.837 1.00 46.75 98 LEU A CA 1
ATOM 761 C C . LEU A 1 98 ? 28.958 14.070 28.775 1.00 46.75 98 LEU A C 1
ATOM 763 O O . LEU A 1 98 ? 27.859 13.587 29.042 1.00 46.75 98 LEU A O 1
ATOM 767 N N . GLN A 1 99 ? 30.107 13.544 29.201 1.00 42.97 99 GLN A N 1
ATOM 768 C CA . GLN A 1 99 ? 30.172 12.529 30.243 1.00 42.97 99 GLN A CA 1
ATOM 769 C C . GLN A 1 99 ? 29.601 13.146 31.523 1.00 42.97 99 GLN A C 1
ATOM 771 O O . GLN A 1 99 ? 30.331 13.701 32.342 1.00 42.97 99 GLN A O 1
ATOM 776 N N . SER A 1 100 ? 28.282 13.078 31.706 1.00 44.12 100 SER A N 1
ATOM 777 C CA . SER A 1 100 ? 27.706 13.176 33.035 1.00 44.12 100 SER A CA 1
ATOM 778 C C . SER A 1 100 ? 28.048 11.865 33.733 1.00 44.12 100 SER A C 1
ATOM 780 O O . SER A 1 100 ? 27.650 10.775 33.322 1.00 44.12 100 SER A O 1
ATOM 782 N N . GLY A 1 101 ? 28.910 11.971 34.741 1.00 49.25 101 GLY A N 1
ATOM 783 C CA . GLY A 1 101 ? 29.347 10.854 35.560 1.00 49.25 101 GLY A CA 1
ATOM 784 C C . GLY A 1 101 ? 28.181 10.260 36.340 1.00 49.25 101 GLY A C 1
ATOM 785 O O . GLY A 1 101 ? 27.970 10.598 37.497 1.00 49.25 101 GLY A O 1
ATOM 7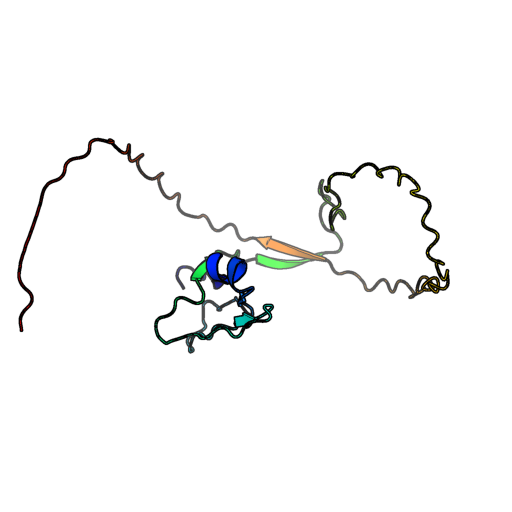86 N N . HIS A 1 102 ? 27.462 9.334 35.719 1.00 42.03 102 HIS A N 1
ATOM 787 C CA . HIS A 1 102 ? 26.720 8.294 36.408 1.00 42.03 102 HIS A CA 1
ATOM 788 C C . HIS A 1 102 ? 27.176 6.959 35.833 1.00 42.03 102 HIS A C 1
ATOM 790 O O . HIS A 1 102 ? 26.805 6.561 34.732 1.00 42.03 102 HIS A O 1
ATOM 796 N N . ILE A 1 103 ? 28.064 6.307 36.585 1.00 41.25 103 ILE A N 1
ATOM 797 C CA . ILE A 1 103 ? 28.557 4.962 36.313 1.00 41.25 103 ILE A CA 1
ATOM 798 C C . ILE A 1 103 ? 27.366 4.011 36.457 1.00 41.25 103 ILE A C 1
ATOM 800 O O . ILE A 1 103 ? 27.045 3.561 37.554 1.00 41.25 103 ILE A O 1
ATOM 804 N N . PHE A 1 104 ? 26.701 3.714 35.347 1.00 40.16 104 PHE A N 1
ATOM 805 C CA . PHE A 1 104 ? 26.009 2.444 35.195 1.00 40.16 104 PHE A CA 1
ATOM 806 C C . PHE A 1 104 ? 27.063 1.429 34.747 1.00 40.16 104 PHE A C 1
ATOM 808 O O . PHE A 1 104 ? 27.808 1.728 33.809 1.00 40.16 104 PHE A O 1
ATOM 815 N N . PRO A 1 105 ? 27.197 0.262 35.399 1.00 38.47 105 PRO A N 1
ATOM 816 C CA . PRO A 1 105 ? 28.106 -0.764 34.918 1.00 38.47 105 PRO A CA 1
ATOM 817 C C . PRO A 1 105 ? 27.635 -1.208 33.532 1.00 38.47 105 PRO A C 1
ATOM 819 O O . PRO A 1 105 ? 26.626 -1.896 33.385 1.00 38.47 105 PRO A O 1
ATOM 822 N N . HIS A 1 106 ? 28.362 -0.778 32.503 1.00 35.88 106 HIS A N 1
ATOM 823 C CA . HIS A 1 106 ? 28.253 -1.347 31.175 1.00 35.88 106 HIS A CA 1
ATOM 824 C C . HIS A 1 106 ? 28.836 -2.755 31.272 1.00 35.88 106 HIS A C 1
ATOM 826 O O . HIS A 1 106 ? 30.047 -2.928 31.384 1.00 35.88 106 HIS A O 1
ATOM 832 N N . ASN A 1 107 ? 27.971 -3.766 31.266 1.00 36.19 107 ASN A N 1
ATOM 833 C CA . ASN A 1 107 ? 28.414 -5.108 30.940 1.00 36.19 107 ASN A CA 1
ATOM 834 C C . ASN A 1 107 ? 28.850 -5.073 29.465 1.00 36.19 107 ASN A C 1
ATOM 836 O O . ASN A 1 107 ? 28.018 -4.873 28.579 1.00 36.19 107 ASN A O 1
ATOM 840 N N . THR A 1 108 ? 30.153 -5.163 29.197 1.00 43.69 108 THR A N 1
ATOM 841 C CA . THR A 1 108 ? 30.739 -5.133 27.844 1.00 43.69 108 THR A CA 1
ATOM 842 C C . THR A 1 108 ? 30.717 -6.501 27.171 1.00 43.69 108 THR A C 1
ATOM 844 O O . THR A 1 108 ? 31.592 -6.809 26.371 1.00 43.69 108 THR A O 1
ATOM 847 N N . ASP A 1 109 ? 29.690 -7.298 27.442 1.00 41.97 109 ASP A N 1
ATOM 848 C CA . ASP A 1 109 ? 29.426 -8.540 26.726 1.00 41.97 109 ASP A CA 1
ATOM 849 C C . ASP A 1 109 ? 28.327 -8.296 25.688 1.00 41.97 109 ASP A C 1
ATOM 851 O O . ASP A 1 109 ? 27.221 -8.829 25.755 1.00 41.97 109 ASP A O 1
ATOM 855 N N . THR A 1 110 ? 28.627 -7.447 24.702 1.00 43.38 110 THR A N 1
ATOM 856 C CA . THR A 1 110 ? 28.023 -7.622 23.376 1.00 43.38 110 THR A CA 1
ATOM 857 C C . THR A 1 110 ? 28.976 -8.533 22.617 1.00 43.38 110 THR A C 1
ATOM 859 O O . THR A 1 110 ? 30.097 -8.108 22.331 1.00 43.38 110 THR A O 1
ATOM 862 N N . PRO A 1 111 ? 28.595 -9.784 22.300 1.00 35.44 111 PRO A N 1
ATOM 863 C CA . PRO A 1 111 ? 29.392 -10.597 21.404 1.00 35.44 111 PRO A CA 1
ATOM 864 C C . PRO A 1 111 ? 29.547 -9.799 20.117 1.00 35.44 111 PRO A C 1
ATOM 866 O O . PRO A 1 111 ? 28.548 -9.411 19.503 1.00 35.44 111 PRO A O 1
ATOM 869 N N . SER A 1 112 ? 30.788 -9.526 19.721 1.00 41.31 112 SER A N 1
ATOM 870 C CA . SER A 1 112 ? 31.085 -9.150 18.351 1.00 41.31 112 SER A CA 1
ATOM 871 C C . SER A 1 112 ? 30.427 -10.210 17.480 1.00 41.31 112 SER A C 1
ATOM 873 O O . SER A 1 112 ? 30.831 -11.372 17.482 1.00 41.31 112 SER A O 1
ATOM 875 N N . HIS A 1 113 ? 29.336 -9.842 16.806 1.00 36.19 113 HIS A N 1
ATOM 876 C CA . HIS A 1 113 ? 28.732 -10.747 15.851 1.00 36.19 113 HIS A CA 1
ATOM 877 C C . HIS A 1 113 ? 29.842 -11.039 14.840 1.00 36.19 113 HIS A C 1
ATOM 879 O O . HIS A 1 113 ? 30.385 -10.085 14.262 1.00 36.19 113 HIS A O 1
ATOM 885 N N . PRO A 1 114 ? 30.285 -12.302 14.695 1.00 34.06 114 PRO A N 1
ATOM 886 C CA . PRO A 1 114 ? 31.305 -12.617 13.720 1.00 34.06 114 PRO A CA 1
ATOM 887 C C . PRO A 1 114 ? 30.769 -12.107 12.391 1.00 34.06 114 PRO A C 1
ATOM 889 O O . PRO A 1 114 ? 29.630 -12.409 12.033 1.00 34.06 114 PRO A O 1
ATOM 892 N N . LYS A 1 115 ? 31.566 -11.289 11.691 1.00 45.81 115 LYS A N 1
ATOM 893 C CA . LYS A 1 115 ? 31.322 -10.997 10.280 1.00 45.81 115 LYS A CA 1
ATOM 894 C C . LYS A 1 115 ? 31.084 -12.354 9.641 1.00 45.81 115 LYS A C 1
ATOM 896 O O . LYS A 1 115 ? 32.016 -13.155 9.578 1.00 45.81 115 LYS A O 1
ATOM 901 N N . SER A 1 116 ? 29.837 -12.661 9.291 1.00 35.28 116 SER A N 1
ATOM 902 C CA . SER A 1 116 ? 29.531 -13.934 8.671 1.00 35.28 116 SER A CA 1
ATOM 903 C C . SER A 1 116 ? 30.275 -13.913 7.348 1.00 35.28 116 SER A C 1
ATOM 905 O O . SER A 1 116 ? 29.873 -13.219 6.413 1.00 35.28 116 SER A O 1
ATOM 907 N N . CYS A 1 117 ? 31.395 -14.627 7.289 1.00 33.44 117 CYS A N 1
ATOM 908 C CA . CYS A 1 117 ? 32.012 -15.049 6.050 1.00 33.44 117 CYS A CA 1
ATOM 909 C C . CYS A 1 117 ? 31.041 -16.033 5.393 1.00 33.44 117 CYS A C 1
ATOM 911 O O . CYS A 1 117 ? 31.265 -17.240 5.388 1.00 33.44 117 CYS A O 1
ATOM 913 N N . HIS A 1 118 ? 29.925 -15.523 4.876 1.00 32.97 118 HIS A N 1
ATOM 914 C CA . HIS A 1 118 ? 29.272 -16.196 3.778 1.00 32.97 118 HIS A CA 1
ATOM 915 C C . HIS A 1 118 ? 30.223 -16.052 2.589 1.00 32.97 118 HIS A C 1
ATOM 917 O O . HIS A 1 118 ? 30.684 -14.938 2.322 1.00 32.97 118 HIS A O 1
ATOM 923 N N . PRO A 1 119 ? 30.554 -17.147 1.885 1.00 33.66 119 PRO A N 1
ATOM 924 C CA . PRO A 1 119 ? 31.118 -17.024 0.556 1.00 33.66 119 PRO A CA 1
ATOM 925 C C . PRO A 1 119 ? 30.195 -16.078 -0.204 1.00 33.66 119 PRO A C 1
ATOM 927 O O . PRO A 1 119 ? 28.980 -16.298 -0.229 1.00 33.66 119 PRO A O 1
ATOM 930 N N . SER A 1 120 ? 30.741 -15.010 -0.774 1.00 38.53 120 SER A N 1
ATOM 931 C CA . SER A 1 120 ? 30.045 -14.244 -1.793 1.00 38.53 120 SER A CA 1
ATOM 932 C C . SER A 1 120 ? 29.834 -15.188 -2.971 1.00 38.53 120 SER A C 1
ATOM 934 O O . SER A 1 120 ? 30.654 -15.263 -3.885 1.00 38.53 120 SER A O 1
ATOM 936 N N . TYR A 1 121 ? 28.764 -15.977 -2.913 1.00 27.83 121 TYR A N 1
ATOM 937 C CA . TYR A 1 121 ? 28.210 -16.624 -4.080 1.00 27.83 121 TYR A CA 1
ATOM 938 C C . TYR A 1 121 ? 27.734 -15.485 -4.971 1.00 27.83 121 TYR A C 1
ATOM 940 O O . TYR A 1 121 ? 26.653 -14.932 -4.786 1.00 27.83 121 TYR A O 1
ATOM 948 N N . SER A 1 122 ? 28.597 -15.103 -5.909 1.00 36.78 122 SER A N 1
ATOM 949 C CA . SER A 1 122 ? 28.205 -14.405 -7.121 1.00 36.78 122 SER A CA 1
ATOM 950 C C . SER A 1 122 ? 27.285 -15.356 -7.882 1.00 36.78 122 SER A C 1
ATOM 952 O O . SER A 1 122 ? 27.713 -16.049 -8.805 1.00 36.78 122 SER A O 1
ATOM 954 N N . LEU A 1 123 ? 26.016 -15.427 -7.473 1.00 33.06 123 LEU A N 1
ATOM 955 C CA . LEU A 1 123 ? 24.966 -15.774 -8.416 1.00 33.06 123 LEU A CA 1
ATOM 956 C C . LEU A 1 123 ? 25.139 -14.799 -9.587 1.00 33.06 123 LEU A C 1
ATOM 958 O O . LEU A 1 123 ? 25.390 -13.621 -9.323 1.00 33.06 123 LEU A O 1
ATOM 962 N N . PRO A 1 124 ? 25.098 -15.242 -10.852 1.00 33.66 124 PRO A N 1
ATOM 963 C CA . PRO A 1 124 ? 25.048 -14.302 -11.958 1.00 33.66 124 PRO A CA 1
ATOM 964 C C . PRO A 1 124 ? 23.847 -13.393 -11.702 1.00 33.66 124 PRO A C 1
ATOM 966 O O . PRO A 1 124 ? 22.700 -13.834 -11.765 1.00 33.66 124 PRO A O 1
ATOM 969 N N . THR A 1 125 ? 24.116 -12.150 -11.295 1.00 42.22 125 THR A N 1
ATOM 970 C CA . THR A 1 125 ? 23.076 -11.154 -11.076 1.00 42.22 125 THR A CA 1
ATOM 971 C C . THR A 1 125 ? 22.647 -10.702 -12.451 1.00 42.22 125 THR A C 1
ATOM 973 O O . THR A 1 125 ? 23.115 -9.696 -12.977 1.00 42.22 125 THR A O 1
ATOM 976 N N . THR A 1 126 ? 21.798 -11.511 -13.060 1.00 41.53 126 THR A N 1
ATOM 977 C CA . THR A 1 126 ? 21.013 -11.118 -14.206 1.00 41.53 126 THR A CA 1
ATOM 978 C C . THR A 1 126 ? 20.261 -9.846 -13.820 1.00 41.53 126 THR A C 1
ATOM 980 O O . THR A 1 126 ? 19.394 -9.863 -12.945 1.00 41.53 126 THR A O 1
ATOM 983 N N . GLN A 1 127 ? 20.641 -8.724 -14.427 1.00 56.34 127 GLN A N 1
ATOM 984 C CA . GLN A 1 127 ? 19.929 -7.469 -14.250 1.00 56.34 127 GLN A CA 1
ATOM 985 C C . GLN A 1 127 ? 18.780 -7.436 -15.253 1.00 56.34 127 GLN A C 1
ATOM 987 O O . GLN A 1 127 ? 18.943 -7.789 -16.423 1.00 56.34 127 GLN A O 1
ATOM 992 N N . ILE A 1 128 ? 17.608 -7.025 -14.784 1.00 50.66 128 ILE A N 1
ATOM 993 C CA . ILE A 1 128 ? 16.429 -6.842 -15.623 1.00 50.66 128 ILE A CA 1
ATOM 994 C C . ILE A 1 128 ? 16.297 -5.351 -15.910 1.00 50.66 128 ILE A C 1
ATOM 996 O O . ILE A 1 128 ? 16.132 -4.546 -14.995 1.00 50.66 128 ILE A O 1
ATOM 1000 N N . GLU A 1 129 ? 16.347 -4.989 -17.186 1.00 68.06 129 GLU A N 1
ATOM 1001 C CA . GLU A 1 129 ? 15.999 -3.653 -17.648 1.00 68.06 129 GLU A CA 1
ATOM 1002 C C . GLU A 1 129 ? 14.508 -3.622 -18.010 1.00 68.06 129 GLU A C 1
ATOM 1004 O O . GLU A 1 129 ? 14.016 -4.461 -18.770 1.00 68.06 129 GLU A O 1
ATOM 1009 N N . LEU A 1 130 ? 13.777 -2.653 -17.452 1.00 61.94 130 LEU A N 1
ATOM 1010 C CA . LEU A 1 130 ? 12.387 -2.382 -17.811 1.00 61.94 130 LEU A CA 1
ATOM 1011 C C . LEU A 1 130 ? 12.370 -1.354 -18.940 1.00 61.94 130 LEU A C 1
ATOM 1013 O O . LEU A 1 130 ? 12.667 -0.179 -18.720 1.00 61.94 130 LEU A O 1
ATOM 1017 N N . THR A 1 131 ? 11.999 -1.775 -20.149 1.00 55.91 131 THR A N 1
ATOM 1018 C CA . THR A 1 131 ? 11.796 -0.827 -21.253 1.00 55.91 131 THR A CA 1
ATOM 1019 C C . THR A 1 131 ? 10.357 -0.331 -21.208 1.00 55.91 131 THR A C 1
ATOM 1021 O O . THR A 1 131 ? 9.446 -1.052 -21.609 1.00 55.91 131 THR A O 1
ATOM 1024 N N . GLN A 1 132 ? 10.133 0.884 -20.704 1.00 52.91 132 GLN A N 1
ATOM 1025 C CA . GLN A 1 132 ? 8.796 1.485 -20.707 1.00 52.91 132 GLN A CA 1
ATOM 1026 C C . GLN A 1 132 ? 8.334 1.744 -22.146 1.00 52.91 132 GLN A C 1
ATOM 1028 O O . GLN A 1 132 ? 9.005 2.457 -22.899 1.00 52.91 132 GLN A O 1
ATOM 1033 N N . LYS A 1 133 ? 7.166 1.219 -22.532 1.00 53.50 133 LYS A N 1
ATOM 1034 C CA . LYS A 1 133 ? 6.487 1.675 -23.750 1.00 53.50 133 LYS A CA 1
ATOM 1035 C C . LYS A 1 133 ? 5.975 3.087 -23.483 1.00 53.50 133 LYS A C 1
ATOM 1037 O O . LYS A 1 133 ? 5.229 3.311 -22.534 1.00 53.50 133 LYS A O 1
ATOM 1042 N N . GLN A 1 134 ? 6.397 4.060 -24.289 1.00 44.69 134 GLN A N 1
ATOM 1043 C CA . GLN A 1 134 ? 5.891 5.428 -24.185 1.00 44.69 134 GLN A CA 1
ATOM 1044 C C . GLN A 1 134 ? 4.381 5.435 -24.440 1.00 44.69 134 GLN A C 1
ATOM 1046 O O . GLN A 1 134 ? 3.932 5.360 -25.581 1.00 44.69 134 GLN A O 1
ATOM 1051 N N . GLN A 1 135 ? 3.593 5.551 -23.374 1.00 45.19 135 GLN A N 1
ATOM 1052 C CA . GLN A 1 135 ? 2.177 5.849 -23.477 1.00 45.19 135 GLN A CA 1
ATOM 1053 C C . GLN A 1 135 ? 2.031 7.367 -23.547 1.00 45.19 135 GLN A C 1
ATOM 1055 O O . GLN A 1 135 ? 2.223 8.085 -22.564 1.00 45.19 135 GLN A O 1
ATOM 1060 N N . THR A 1 136 ? 1.732 7.879 -24.739 1.00 39.25 136 THR A N 1
ATOM 1061 C CA . THR A 1 136 ? 1.390 9.289 -24.922 1.00 39.25 136 THR A CA 1
ATOM 1062 C C . THR A 1 136 ? 0.110 9.571 -24.143 1.00 39.25 136 THR A C 1
ATOM 1064 O O . THR A 1 136 ? -0.981 9.180 -24.556 1.00 39.25 136 THR A O 1
ATOM 1067 N N . THR A 1 137 ? 0.236 10.221 -22.989 1.00 42.78 137 THR A N 1
ATOM 1068 C CA . THR A 1 137 ? -0.924 10.737 -22.260 1.00 42.78 137 THR A CA 1
ATOM 1069 C C . THR A 1 137 ? -1.461 11.927 -23.063 1.00 42.78 137 THR A C 1
ATOM 1071 O O . THR A 1 137 ? -0.663 12.810 -23.389 1.00 42.78 137 THR A O 1
ATOM 1074 N N . PRO A 1 138 ? -2.755 11.995 -23.427 1.00 40.41 138 PRO A N 1
ATOM 1075 C CA . PRO A 1 138 ? -3.295 13.212 -24.018 1.00 40.41 138 PRO A CA 1
ATOM 1076 C C . PRO A 1 138 ? -3.100 14.362 -23.024 1.00 40.41 138 PRO A C 1
ATOM 1078 O O . PRO A 1 138 ? -3.387 14.216 -21.835 1.00 40.41 138 PRO A O 1
ATOM 1081 N N . LEU A 1 139 ? -2.565 15.488 -23.504 1.00 39.06 139 LEU A N 1
ATOM 1082 C CA . LEU A 1 139 ? -2.399 16.702 -22.708 1.00 39.06 139 LEU A CA 1
ATOM 1083 C C . LEU A 1 139 ? -3.772 17.125 -22.174 1.00 39.06 139 LEU A C 1
ATOM 1085 O O . LEU A 1 139 ? -4.613 17.610 -22.928 1.00 39.06 139 LEU A O 1
ATOM 1089 N N . ILE A 1 140 ? -4.003 16.933 -20.875 1.00 46.47 140 ILE A N 1
ATOM 1090 C CA . ILE A 1 140 ? -5.134 17.552 -20.186 1.00 46.47 140 ILE A CA 1
ATOM 1091 C C . ILE A 1 140 ? -4.860 19.063 -20.228 1.00 46.47 140 ILE A C 1
ATOM 1093 O O . ILE A 1 140 ? -3.802 19.484 -19.746 1.00 46.47 140 ILE A O 1
ATOM 1097 N N . PRO A 1 141 ? -5.734 19.892 -20.832 1.00 45.00 141 PRO A N 1
ATOM 1098 C CA . PRO A 1 141 ? -5.533 21.333 -20.814 1.00 45.00 141 PRO A CA 1
ATOM 1099 C C . PRO A 1 141 ? -5.518 21.821 -19.357 1.00 45.00 141 PRO A C 1
ATOM 1101 O O . PRO A 1 141 ? -6.246 21.273 -18.524 1.00 45.00 141 PRO A O 1
ATOM 1104 N N . PRO A 1 142 ? -4.698 22.831 -19.020 1.00 47.41 142 PRO A N 1
ATOM 1105 C CA . PRO A 1 142 ? -4.655 23.362 -17.666 1.00 47.41 142 PRO A CA 1
ATOM 1106 C C . PRO A 1 142 ? -6.057 23.812 -17.242 1.00 47.41 142 PRO A C 1
ATOM 1108 O O . PRO A 1 142 ? -6.765 24.470 -18.008 1.00 47.41 142 PRO A O 1
ATOM 1111 N N . PHE A 1 143 ? -6.462 23.449 -16.022 1.00 43.50 143 PHE A N 1
ATOM 1112 C CA . PHE A 1 143 ? -7.707 23.944 -15.445 1.00 43.50 143 PHE A CA 1
ATOM 1113 C C . PHE A 1 143 ? -7.695 25.481 -15.447 1.00 43.50 143 PHE A C 1
ATOM 1115 O O . PHE A 1 143 ? -6.664 26.075 -15.111 1.00 43.50 143 PHE A O 1
ATOM 1122 N N . PRO A 1 144 ? -8.804 26.146 -15.816 1.00 43.41 144 PRO A N 1
ATOM 1123 C CA . PRO A 1 144 ? -8.874 27.595 -15.733 1.00 43.41 144 PRO A CA 1
ATOM 1124 C C . PRO A 1 144 ? -8.662 28.029 -14.280 1.00 43.41 144 PRO A C 1
ATOM 1126 O O . PRO A 1 144 ? -9.251 27.459 -13.360 1.00 43.41 144 PRO A O 1
ATOM 1129 N N . ASN A 1 145 ? -7.811 29.037 -14.080 1.00 36.66 145 ASN A N 1
ATOM 1130 C CA . ASN A 1 145 ? -7.590 29.654 -12.777 1.00 36.66 145 ASN A CA 1
ATOM 1131 C C . ASN A 1 145 ? -8.930 30.154 -12.222 1.00 36.66 145 ASN A C 1
ATOM 1133 O O . ASN A 1 145 ? -9.476 31.145 -12.706 1.00 36.66 145 ASN A O 1
ATOM 1137 N N . ILE A 1 146 ? -9.457 29.479 -11.201 1.00 36.25 146 ILE A N 1
ATOM 1138 C CA . ILE A 1 146 ? -10.576 29.993 -10.418 1.00 36.25 146 ILE A CA 1
ATOM 1139 C C . ILE A 1 146 ? -9.982 30.994 -9.431 1.00 36.25 146 ILE A C 1
ATOM 1141 O O . ILE A 1 146 ? -9.445 30.624 -8.388 1.00 36.25 146 ILE A O 1
ATOM 1145 N N . THR A 1 147 ? -10.054 32.277 -9.772 1.00 34.91 147 THR A N 1
ATOM 1146 C CA . THR A 1 147 ? -9.864 33.347 -8.796 1.00 34.91 147 THR A CA 1
ATOM 1147 C C . THR A 1 147 ? -11.043 33.291 -7.829 1.00 34.91 147 THR A C 1
ATOM 1149 O O . THR A 1 147 ? -12.175 33.604 -8.195 1.00 34.91 147 THR A O 1
ATOM 1152 N N . LEU A 1 148 ? -10.797 32.837 -6.598 1.00 32.78 148 LEU A N 1
ATOM 1153 C CA . LEU A 1 148 ? -11.768 32.945 -5.514 1.00 32.78 148 LEU A CA 1
ATOM 1154 C C . LEU A 1 148 ? -11.934 34.431 -5.182 1.00 32.78 148 LEU A C 1
ATOM 1156 O O . LEU A 1 148 ? -11.127 35.006 -4.456 1.00 32.78 148 LEU A O 1
ATOM 1160 N N . ASN A 1 149 ? -12.977 35.052 -5.730 1.00 32.06 149 ASN A N 1
ATOM 1161 C CA . ASN A 1 149 ? -13.441 36.348 -5.258 1.00 32.06 149 ASN A CA 1
ATOM 1162 C C . ASN A 1 149 ? -14.008 36.145 -3.850 1.00 32.06 149 ASN A C 1
ATOM 1164 O O . ASN A 1 149 ? -15.100 35.606 -3.671 1.00 32.06 149 ASN A O 1
ATOM 1168 N N . THR A 1 150 ? -13.231 36.529 -2.843 1.00 38.06 150 THR A N 1
ATOM 1169 C CA . THR A 1 150 ? -13.676 36.597 -1.456 1.00 38.06 150 THR A CA 1
ATOM 1170 C C . THR A 1 150 ? -14.567 37.822 -1.279 1.00 38.06 150 THR A C 1
ATOM 1172 O O . THR A 1 150 ? -14.076 38.901 -0.971 1.00 38.06 150 THR A O 1
ATOM 1175 N N . GLU A 1 151 ? -15.871 37.648 -1.459 1.00 34.44 151 GLU A N 1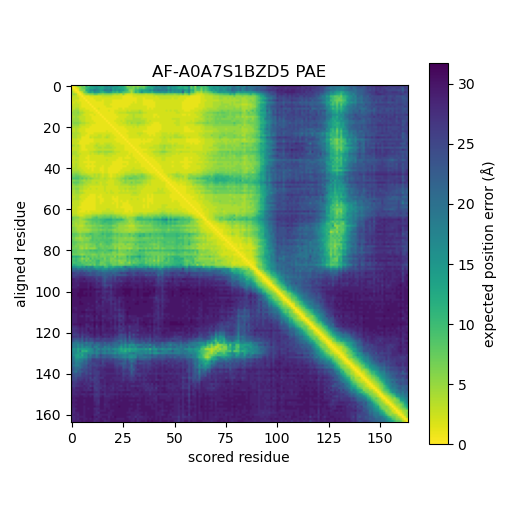
ATOM 1176 C CA . GLU A 1 151 ? -16.903 38.554 -0.942 1.00 34.44 151 GLU A CA 1
ATOM 1177 C C . GLU A 1 151 ? -18.009 37.687 -0.311 1.00 34.44 151 GLU A C 1
ATOM 1179 O O . GLU A 1 151 ? -18.497 36.750 -0.954 1.00 34.44 151 GLU A O 1
ATOM 1184 N N . PRO A 1 152 ? -18.399 37.919 0.956 1.00 36.50 152 PRO A N 1
ATOM 1185 C CA . PRO A 1 152 ? -19.356 37.071 1.647 1.00 36.50 152 PRO A CA 1
ATOM 1186 C C . PRO A 1 152 ? -20.778 37.488 1.265 1.00 36.50 152 PRO A C 1
ATOM 1188 O O . PRO A 1 152 ? -21.365 38.369 1.886 1.00 36.50 152 PRO A O 1
ATOM 1191 N N . THR A 1 153 ? -21.377 36.846 0.261 1.00 31.86 153 THR A N 1
ATOM 1192 C CA . THR A 1 153 ? -22.817 37.014 0.010 1.00 31.86 153 THR A CA 1
ATOM 1193 C C . THR A 1 153 ? -23.601 35.869 0.640 1.00 31.86 153 THR A C 1
ATOM 1195 O O . THR A 1 153 ? -23.761 34.791 0.075 1.00 31.86 153 THR A O 1
ATOM 1198 N N . ILE A 1 154 ? -24.105 36.128 1.847 1.00 38.88 154 ILE A N 1
ATOM 1199 C CA . ILE A 1 154 ? -25.237 35.408 2.431 1.00 38.88 154 ILE A CA 1
ATOM 1200 C C . ILE A 1 154 ? -26.441 35.660 1.521 1.00 38.88 154 ILE A C 1
ATOM 1202 O O . ILE A 1 154 ? -26.858 36.806 1.404 1.00 38.88 154 ILE A O 1
ATOM 1206 N N . ASN A 1 155 ? -27.022 34.617 0.924 1.00 33.50 155 ASN A N 1
ATOM 1207 C CA . ASN A 1 155 ? -28.441 34.605 0.573 1.00 33.50 155 ASN A CA 1
ATOM 1208 C C . ASN A 1 155 ? -29.005 33.179 0.505 1.00 33.50 155 ASN A C 1
ATOM 1210 O O . ASN A 1 155 ? -28.521 32.311 -0.215 1.00 33.50 155 ASN A O 1
ATOM 1214 N N . LYS A 1 156 ? -30.061 33.000 1.306 1.00 38.81 156 LYS A N 1
ATOM 1215 C CA . LYS A 1 156 ? -31.064 31.932 1.293 1.00 38.81 156 LYS A CA 1
ATOM 1216 C C . LYS A 1 156 ? -31.434 31.484 -0.122 1.00 38.81 156 LYS A C 1
ATOM 1218 O O . LYS A 1 156 ? -31.851 32.321 -0.913 1.00 38.81 156 LYS A O 1
ATOM 1223 N N . LEU A 1 157 ? -31.513 30.171 -0.322 1.00 33.47 157 LEU A N 1
ATOM 1224 C CA . LEU A 1 157 ? -32.582 29.545 -1.102 1.00 33.47 157 LEU A CA 1
ATOM 1225 C C . LEU A 1 157 ? -33.042 28.292 -0.349 1.00 33.47 157 LEU A C 1
ATOM 1227 O O . LEU A 1 157 ? -32.336 27.295 -0.242 1.00 33.47 157 LEU A O 1
ATOM 1231 N N . ILE A 1 158 ? -34.214 28.434 0.260 1.00 38.44 158 ILE A N 1
ATOM 1232 C CA . ILE A 1 158 ? -35.074 27.342 0.701 1.00 38.44 158 ILE A CA 1
ATOM 1233 C C . ILE A 1 158 ? -35.773 26.848 -0.567 1.00 38.44 158 ILE A C 1
ATOM 1235 O O . ILE A 1 158 ? -36.366 27.674 -1.258 1.00 38.44 158 ILE A O 1
ATOM 1239 N N . ASP A 1 159 ? -35.749 25.546 -0.835 1.00 36.62 159 ASP A N 1
ATOM 1240 C CA . ASP A 1 159 ? -36.783 24.901 -1.648 1.00 36.62 159 ASP A CA 1
ATOM 1241 C C . ASP A 1 159 ? -37.262 23.627 -0.923 1.00 36.62 159 ASP A C 1
ATOM 1243 O O . ASP A 1 159 ? -36.439 22.752 -0.625 1.00 36.62 159 ASP A O 1
ATOM 1247 N N . PRO A 1 160 ? -38.549 23.552 -0.535 1.00 46.91 160 PRO A N 1
ATOM 1248 C CA . PRO A 1 160 ? -39.143 22.409 0.129 1.00 46.91 160 PRO A CA 1
ATOM 1249 C C . PRO A 1 160 ? -39.844 21.509 -0.890 1.00 46.91 160 PRO A C 1
ATOM 1251 O O . PRO A 1 160 ? -40.878 21.904 -1.398 1.00 46.91 160 PRO A O 1
ATOM 1254 N N . THR A 1 161 ? -39.370 20.280 -1.100 1.00 37.06 161 THR A N 1
ATOM 1255 C CA . THR A 1 161 ? -40.230 19.126 -1.446 1.00 37.06 161 THR A CA 1
ATOM 1256 C C . THR A 1 161 ? -39.395 17.860 -1.595 1.00 37.06 161 THR A C 1
ATOM 1258 O O . THR A 1 161 ? -38.702 17.699 -2.592 1.00 37.06 161 THR A O 1
ATOM 1261 N N . TYR A 1 162 ? -39.528 16.943 -0.640 1.00 33.62 162 TYR A N 1
ATOM 1262 C CA . TYR A 1 162 ? -39.577 15.508 -0.919 1.00 33.62 162 TYR A CA 1
ATOM 1263 C C . TYR A 1 162 ? -40.538 14.887 0.100 1.00 33.62 162 TYR A C 1
ATOM 1265 O O . TYR A 1 162 ? -40.176 14.672 1.253 1.00 33.62 162 TYR A O 1
ATOM 1273 N N . ASP A 1 163 ? -41.774 14.666 -0.343 1.00 39.19 163 ASP A N 1
ATOM 1274 C CA . ASP A 1 163 ? -42.727 13.711 0.224 1.00 39.19 163 ASP A CA 1
ATOM 1275 C C . ASP A 1 163 ? -43.409 13.019 -0.963 1.00 39.19 163 ASP A C 1
ATOM 1277 O O . ASP A 1 163 ? -44.067 13.693 -1.758 1.00 39.19 163 ASP A O 1
ATOM 1281 N N . THR A 1 164 ? -43.063 11.749 -1.186 1.00 45.31 164 THR A N 1
ATOM 1282 C CA . THR A 1 164 ? -43.929 10.551 -1.120 1.00 45.31 164 THR A CA 1
ATOM 1283 C C . THR A 1 164 ? -43.061 9.318 -1.337 1.00 45.31 164 THR A C 1
ATOM 1285 O O . THR A 1 164 ? -42.312 9.325 -2.343 1.00 45.31 164 THR A O 1
#

Sequence (164 aa):
FPDRDYGRLAPRSGLTFKNNIDVKAEVIDPDYCGEILVTLHNFGTNILNIKKGDRITQLILEKFGDADIKETIQLNATQRDDKGFGSTDISVPAIPVLQSGHIFPHNTDTPSHPKSCHPSYSLPTTQIELTQKQQTTPLIPPFPNITLNTEPTINKLIDPTYDT

Nearest PDB structures (foldseek):
  3ehw-assembly1_B  TM=9.711E-01  e=3.542E-07  Homo sapiens
  2hqu-assembly1_A  TM=9.746E-01  e=4.249E-07  Homo sapiens
  6ljj-assembly1_A  TM=9.507E-01  e=3.999E-07  Sus scrofa
  4oop-assembly1_B  TM=9.637E-01  e=9.936E-07  Arabidopsis thaliana
  3so2-assembly1_A  TM=9.551E-01  e=1.346E-06  Chlorella variabilis

Radius of gyration: 27.66 Å; Cα contacts (8 Å, |Δi|>4): 136; chains: 1; bounding box: 76×56×61 Å

Organism: NCBI:txid216773

InterPro domains:
  IPR008181 Deoxyuridine triphosphate nucleotidohydrolase [PTHR11241] (2-89)
  IPR029054 dUTPase-like [PF00692] (3-88)
  IPR033704 dUTPase, trimeric [cd07557] (6-61)
  IPR036157 dUTPase-like superfamily [G3DSA:2.70.40.10] (1-91)
  IPR036157 dUTPase-like superfamily [SSF51283] (2-89)

Mean predicted aligned error: 17.68 Å

Secondary structure (DSSP, 8-state):
-GGGPEEEEEPPHHHHHHH-EEEES-EE-TT--S----EEEE-SSS-----TT----EEEEE----EEEEEES-PPP-SSTT--TTTTS-------------------------------------EEEEEE-------PPPPP--------------------